Protein AF-A0A932JRC1-F1 (afdb_monomer_lite)

Secondary structure (DSSP, 8-state):
--HHHHHHHHHHHB-GGGTTTEEEEEPPPS--TT----EEEEEETTEEPPPTTSSS-EEHHHHHHHHHHHTTS-HHHHTT-S-HHHHHHHHHBTTS-HHHHHT--TTT---HHHHHHHHHHH--

Radius of gyration: 14.14 Å; chains: 1; bounding box: 37×31×40 Å

Sequence (124 aa):
MKWPGIQRKARSNLAPALRGRVDFVVGRYSETHDGAYGRAWITVDGEKAPSCGGGDGYPAAEFILDMLEYLDVAPSEALRSETALWRALAVMDRRMTAAALEVFDTGTEPDAAVREFYALRMAS

Structure (mmCIF, N/CA/C/O backbone):
data_AF-A0A932JRC1-F1
#
_entry.id   AF-A0A932JRC1-F1
#
loop_
_atom_site.group_PDB
_atom_site.id
_atom_site.type_symbol
_atom_site.label_atom_id
_atom_site.label_alt_id
_atom_site.label_comp_id
_atom_site.label_asym_id
_atom_site.label_entity_id
_atom_site.label_seq_id
_atom_site.pdbx_PDB_ins_code
_atom_site.Cartn_x
_atom_site.Cartn_y
_atom_site.Cartn_z
_atom_site.occupancy
_atom_site.B_iso_or_equiv
_atom_site.auth_seq_id
_atom_site.auth_comp_id
_atom_site.auth_asym_id
_atom_site.auth_atom_id
_atom_site.pdbx_PDB_model_num
ATOM 1 N N . MET A 1 1 ? 11.942 -14.913 -3.359 1.00 83.12 1 MET A N 1
ATOM 2 C CA . MET A 1 1 ? 10.741 -15.437 -4.066 1.00 83.12 1 MET A CA 1
ATOM 3 C C . MET A 1 1 ? 10.682 -14.811 -5.465 1.00 83.12 1 MET A C 1
ATOM 5 O O . MET A 1 1 ? 11.105 -13.675 -5.583 1.00 83.12 1 MET A O 1
ATOM 9 N N . LYS A 1 2 ? 10.219 -15.497 -6.529 1.00 90.25 2 LYS A N 1
ATOM 10 C CA . LYS A 1 2 ? 10.025 -14.856 -7.859 1.00 90.25 2 LYS A CA 1
ATOM 11 C C . LYS A 1 2 ? 8.721 -14.038 -7.897 1.00 90.25 2 LYS A C 1
ATOM 13 O O . LYS A 1 2 ? 7.799 -14.363 -7.148 1.00 90.25 2 LYS A O 1
ATOM 18 N N . TRP A 1 3 ? 8.612 -13.064 -8.811 1.00 93.12 3 TRP A N 1
ATOM 19 C CA . TRP A 1 3 ? 7.463 -12.143 -8.919 1.00 93.12 3 TRP A CA 1
ATOM 20 C C . TRP A 1 3 ? 6.072 -12.807 -8.829 1.00 93.12 3 TRP A C 1
ATOM 22 O O . TRP A 1 3 ? 5.302 -12.396 -7.966 1.00 93.12 3 TRP A O 1
ATOM 32 N N . PRO A 1 4 ? 5.736 -13.882 -9.575 1.00 93.81 4 PRO A N 1
ATOM 33 C CA . PRO A 1 4 ? 4.408 -14.503 -9.462 1.00 93.81 4 PRO A CA 1
ATOM 34 C C . PRO A 1 4 ? 4.080 -15.034 -8.056 1.00 93.81 4 PRO A C 1
ATOM 36 O O . PRO A 1 4 ? 2.917 -15.148 -7.674 1.00 93.81 4 PRO A O 1
ATOM 39 N N . GLY A 1 5 ? 5.103 -15.394 -7.274 1.00 96.81 5 GLY A N 1
ATOM 40 C CA . GLY A 1 5 ? 4.949 -15.757 -5.867 1.00 96.81 5 GLY A CA 1
ATOM 41 C C . GLY A 1 5 ? 4.643 -14.550 -4.988 1.00 96.81 5 GLY A C 1
ATOM 42 O O . GLY A 1 5 ? 3.695 -14.605 -4.205 1.00 96.81 5 GLY A O 1
ATOM 43 N N . ILE A 1 6 ? 5.415 -13.474 -5.161 1.00 97.31 6 ILE A N 1
ATOM 44 C CA . ILE A 1 6 ? 5.271 -12.215 -4.416 1.00 97.31 6 ILE A CA 1
ATOM 45 C C . ILE A 1 6 ? 3.880 -11.636 -4.670 1.00 97.31 6 ILE A C 1
ATOM 47 O O . ILE A 1 6 ? 3.117 -11.419 -3.734 1.00 97.31 6 ILE A O 1
ATOM 51 N N . GLN A 1 7 ? 3.506 -11.508 -5.944 1.00 96.69 7 GLN A N 1
ATOM 52 C CA . GLN A 1 7 ? 2.209 -11.001 -6.378 1.00 96.69 7 GLN A CA 1
ATOM 53 C C . GLN A 1 7 ? 1.054 -11.807 -5.772 1.00 96.69 7 GLN A C 1
ATOM 55 O O . GLN A 1 7 ? 0.124 -11.239 -5.204 1.00 96.69 7 GLN A O 1
ATOM 60 N N . ARG A 1 8 ? 1.122 -13.145 -5.824 1.00 97.69 8 ARG A N 1
ATOM 61 C CA . ARG A 1 8 ? 0.097 -14.013 -5.224 1.00 97.69 8 ARG A CA 1
ATOM 62 C C . ARG A 1 8 ? -0.019 -13.798 -3.715 1.00 97.69 8 ARG A C 1
ATOM 64 O O . ARG A 1 8 ? -1.134 -13.746 -3.196 1.00 97.69 8 ARG A O 1
ATOM 71 N N . LYS A 1 9 ? 1.109 -13.685 -3.007 1.00 97.75 9 LYS A N 1
ATOM 72 C CA . LYS A 1 9 ? 1.110 -13.454 -1.558 1.00 97.75 9 LYS A CA 1
ATOM 73 C C . LYS A 1 9 ? 0.538 -12.075 -1.221 1.00 97.75 9 LYS A C 1
ATOM 75 O O . LYS A 1 9 ? -0.346 -12.002 -0.369 1.00 97.75 9 LYS A O 1
ATOM 80 N N . ALA A 1 10 ? 0.949 -11.028 -1.931 1.00 97.38 10 ALA A N 1
ATOM 81 C CA . ALA A 1 10 ? 0.417 -9.681 -1.751 1.00 97.38 10 ALA A CA 1
ATOM 82 C C . ALA A 1 10 ? -1.101 -9.627 -1.996 1.00 97.38 10 ALA A C 1
ATOM 84 O O . ALA A 1 10 ? -1.841 -9.140 -1.145 1.00 97.38 10 ALA A O 1
ATOM 85 N N . ARG A 1 11 ? -1.602 -10.253 -3.072 1.00 98.00 11 ARG A N 1
ATOM 86 C CA . ARG A 1 11 ? -3.052 -10.385 -3.319 1.00 98.00 11 ARG A CA 1
ATOM 87 C C . ARG A 1 11 ? -3.783 -11.101 -2.181 1.00 98.00 11 ARG A C 1
ATOM 89 O O . ARG A 1 11 ? -4.887 -10.711 -1.816 1.00 98.00 11 ARG A O 1
ATOM 96 N N . SER A 1 12 ? -3.183 -12.143 -1.599 1.00 97.44 12 SER A N 1
ATOM 97 C CA . SER A 1 12 ? -3.792 -12.876 -0.475 1.00 97.44 12 SER A CA 1
ATOM 98 C C . SER A 1 12 ? -3.907 -12.040 0.806 1.00 97.44 12 SER A C 1
ATOM 100 O O . SER A 1 12 ? -4.787 -12.307 1.632 1.00 97.44 12 SER A O 1
ATOM 102 N N . ASN A 1 13 ? -3.051 -11.022 0.943 1.00 97.06 13 ASN A N 1
ATOM 103 C CA . ASN A 1 13 ? -3.075 -10.065 2.040 1.00 97.06 13 ASN A CA 1
ATOM 104 C C . ASN A 1 13 ? -4.080 -8.933 1.814 1.00 97.06 13 ASN A C 1
ATOM 106 O O . ASN A 1 13 ? -4.394 -8.254 2.778 1.00 97.06 13 ASN A O 1
ATOM 110 N N . LEU A 1 14 ? -4.653 -8.753 0.620 1.00 97.62 14 LEU A N 1
ATOM 111 C CA . LEU A 1 14 ? -5.674 -7.726 0.408 1.00 97.62 14 LEU A CA 1
ATOM 112 C C . LEU A 1 14 ? -6.903 -7.964 1.297 1.00 97.62 14 LEU A C 1
ATOM 114 O O . LEU A 1 14 ? -7.400 -9.100 1.447 1.00 97.62 14 LEU A O 1
ATOM 118 N N . ALA A 1 15 ? -7.399 -6.867 1.872 1.00 96.69 15 ALA A N 1
ATOM 119 C CA . ALA A 1 15 ? -8.665 -6.815 2.585 1.00 96.69 15 ALA A CA 1
ATOM 120 C C . ALA A 1 15 ? -9.795 -7.402 1.724 1.00 96.69 15 ALA A C 1
ATOM 122 O O . ALA A 1 15 ? -9.778 -7.211 0.508 1.00 96.69 15 ALA A O 1
ATOM 123 N N . PRO A 1 16 ? -10.780 -8.113 2.313 1.00 95.31 16 PRO A N 1
ATOM 124 C CA . PRO A 1 16 ? -11.851 -8.755 1.546 1.00 95.31 16 PRO A CA 1
ATOM 125 C C . PRO A 1 16 ? -12.531 -7.824 0.535 1.00 95.31 16 PRO A C 1
ATOM 127 O O . PRO A 1 16 ? -12.708 -8.216 -0.611 1.00 95.31 16 PRO A O 1
ATOM 130 N N . ALA A 1 17 ? -12.795 -6.584 0.945 1.00 93.94 17 ALA A N 1
ATOM 131 C CA . ALA A 1 17 ? -13.390 -5.510 0.152 1.00 93.94 17 ALA A CA 1
ATOM 132 C C . ALA A 1 17 ? -12.608 -5.132 -1.127 1.00 93.94 17 ALA A C 1
ATOM 134 O O . ALA A 1 17 ? -13.180 -4.619 -2.083 1.00 93.94 17 ALA A O 1
ATOM 135 N N . LEU A 1 18 ? -11.298 -5.390 -1.152 1.00 96.50 18 LEU A N 1
ATOM 136 C CA . LEU A 1 18 ? -10.404 -5.024 -2.254 1.00 96.50 18 LEU A CA 1
ATOM 137 C C . LEU A 1 18 ? -10.058 -6.210 -3.160 1.00 96.50 18 LEU A C 1
ATOM 139 O O . LEU A 1 18 ? -9.444 -6.035 -4.214 1.00 96.50 18 LEU A O 1
ATOM 143 N N . ARG A 1 19 ? -10.425 -7.437 -2.770 1.00 95.25 19 ARG A N 1
ATOM 144 C CA . ARG A 1 19 ? -10.106 -8.637 -3.553 1.00 95.25 19 ARG A CA 1
ATOM 145 C C . ARG A 1 19 ? -10.863 -8.624 -4.872 1.00 95.25 19 ARG A C 1
ATOM 147 O O . ARG A 1 19 ? -12.074 -8.456 -4.896 1.00 95.25 19 ARG A O 1
ATOM 154 N N . GLY A 1 20 ? -10.136 -8.838 -5.965 1.00 94.75 20 GLY A N 1
ATOM 155 C CA . GLY A 1 20 ? -10.692 -8.787 -7.319 1.00 94.75 20 GLY A CA 1
ATOM 156 C C . GLY A 1 20 ? -10.827 -7.371 -7.884 1.00 94.75 20 GLY A C 1
ATOM 157 O O . GLY A 1 20 ? -10.997 -7.243 -9.089 1.00 94.75 20 GLY A O 1
ATOM 158 N N . ARG A 1 21 ? -10.684 -6.336 -7.045 1.00 96.62 21 ARG A N 1
ATOM 159 C CA . ARG A 1 21 ? -10.644 -4.930 -7.461 1.00 96.62 21 ARG A CA 1
ATOM 160 C C . ARG A 1 21 ? -9.213 -4.435 -7.600 1.00 96.62 21 ARG A C 1
ATOM 162 O O . ARG A 1 21 ? -8.874 -3.824 -8.601 1.00 96.62 21 ARG A O 1
ATOM 169 N N . VAL A 1 22 ? -8.371 -4.725 -6.607 1.00 97.94 22 VAL A N 1
ATOM 170 C CA . VAL A 1 22 ? -6.970 -4.296 -6.586 1.00 97.94 22 VAL A CA 1
ATOM 171 C C . VAL A 1 22 ? -6.054 -5.388 -7.127 1.00 97.94 22 VAL A C 1
ATOM 173 O O . VAL A 1 22 ? -6.139 -6.551 -6.717 1.00 97.94 22 VAL A O 1
ATOM 176 N N . ASP A 1 23 ? -5.129 -4.998 -8.002 1.00 97.88 23 ASP A N 1
ATOM 177 C CA . ASP A 1 23 ? -4.056 -5.865 -8.489 1.00 97.88 23 ASP A CA 1
ATOM 178 C C . ASP A 1 23 ? -2.736 -5.102 -8.680 1.00 97.88 23 ASP A C 1
ATOM 180 O O . ASP A 1 23 ? -2.716 -3.882 -8.818 1.00 97.88 23 ASP A O 1
ATOM 184 N N . PHE A 1 24 ? -1.629 -5.838 -8.708 1.00 96.88 24 PHE A N 1
ATOM 185 C CA . PHE A 1 24 ? -0.272 -5.340 -8.895 1.00 96.88 24 PHE A CA 1
ATOM 186 C C . PHE A 1 24 ? 0.255 -5.823 -10.240 1.00 96.88 24 PHE A C 1
ATOM 188 O O . PHE A 1 24 ? 0.277 -7.028 -10.492 1.00 96.88 24 PHE A O 1
ATOM 195 N N . VAL A 1 25 ? 0.717 -4.926 -11.099 1.00 94.94 25 VAL A N 1
ATOM 196 C CA . VAL A 1 25 ? 1.156 -5.258 -12.456 1.00 94.94 25 VAL A CA 1
ATOM 197 C C . VAL A 1 25 ? 2.633 -4.935 -12.605 1.00 94.94 25 VAL A C 1
ATOM 199 O O . VAL A 1 25 ? 3.074 -3.863 -12.214 1.00 94.94 25 VAL A O 1
ATOM 202 N N . VAL A 1 26 ? 3.392 -5.859 -13.196 1.00 92.19 26 VAL A N 1
ATOM 203 C CA . VAL A 1 26 ? 4.751 -5.612 -13.691 1.00 92.19 26 VAL A CA 1
ATOM 204 C C . VAL A 1 26 ? 4.702 -5.748 -15.207 1.00 92.19 26 VAL A C 1
ATOM 206 O O . VAL A 1 26 ? 4.588 -6.855 -15.740 1.00 92.19 26 VAL A O 1
ATOM 209 N N . GLY A 1 27 ? 4.746 -4.613 -15.895 1.00 86.19 27 GLY A N 1
ATOM 210 C CA . GLY A 1 27 ? 4.854 -4.539 -17.341 1.00 86.19 27 GLY A CA 1
ATOM 211 C C . GLY A 1 27 ? 6.239 -4.982 -17.801 1.00 86.19 27 GLY A C 1
ATOM 212 O O . GLY A 1 27 ? 7.265 -4.599 -17.235 1.00 86.19 27 GLY A O 1
ATOM 213 N N . ARG A 1 28 ? 6.278 -5.791 -18.858 1.00 68.19 28 ARG A N 1
ATOM 214 C CA . ARG A 1 28 ? 7.520 -6.066 -19.583 1.00 68.19 28 ARG A CA 1
ATOM 215 C C . ARG A 1 28 ? 7.689 -4.977 -20.636 1.00 68.19 28 ARG A C 1
ATOM 217 O O . ARG A 1 28 ? 6.786 -4.800 -21.446 1.00 68.19 28 ARG A O 1
ATOM 224 N N . TYR A 1 29 ? 8.823 -4.285 -20.649 1.00 53.88 29 TYR A N 1
ATOM 225 C CA . TYR A 1 29 ? 9.243 -3.612 -21.875 1.00 53.88 29 TYR A CA 1
ATOM 226 C C . TYR A 1 29 ? 9.769 -4.693 -22.819 1.00 53.88 29 TYR A C 1
ATOM 228 O O . TYR A 1 29 ? 10.667 -5.457 -22.463 1.00 53.88 29 TYR A O 1
ATOM 236 N N . SER A 1 30 ? 9.166 -4.807 -23.999 1.00 46.41 30 SER A N 1
ATOM 237 C CA . SER A 1 30 ? 9.836 -5.423 -25.136 1.00 46.41 30 SER A CA 1
ATOM 238 C C . SER A 1 30 ? 10.930 -4.452 -25.587 1.00 46.41 30 SER A C 1
ATOM 240 O O . SER A 1 30 ? 10.619 -3.314 -25.916 1.00 46.41 30 SER A O 1
ATOM 242 N N . GLU A 1 31 ? 12.180 -4.916 -25.594 1.00 44.75 31 GLU A N 1
ATOM 243 C CA . GLU A 1 31 ? 13.318 -4.300 -26.295 1.00 44.75 31 GLU A CA 1
ATOM 244 C C . GLU A 1 31 ? 13.949 -3.037 -25.676 1.00 44.75 31 GLU A C 1
ATOM 246 O O . GLU A 1 31 ? 13.843 -1.933 -26.196 1.00 44.75 31 GLU A O 1
ATOM 251 N N . THR A 1 32 ? 14.777 -3.225 -24.649 1.00 42.75 32 THR A N 1
ATOM 252 C CA . THR A 1 32 ? 16.053 -2.494 -24.555 1.00 42.75 32 THR A CA 1
ATOM 253 C C . THR A 1 32 ? 17.161 -3.502 -24.264 1.00 42.75 32 THR A C 1
ATOM 255 O O . THR A 1 32 ? 16.968 -4.453 -23.505 1.00 42.75 32 THR A O 1
ATOM 258 N N . HIS A 1 33 ? 18.313 -3.336 -24.917 1.00 48.97 33 HIS A N 1
ATOM 259 C CA . HIS A 1 33 ? 19.435 -4.287 -24.901 1.00 48.97 33 HIS A CA 1
ATOM 260 C C . HIS A 1 33 ? 20.133 -4.393 -23.525 1.00 48.97 33 HIS A C 1
ATOM 262 O O . HIS A 1 33 ? 21.053 -5.190 -23.356 1.00 48.97 33 HIS A O 1
ATOM 268 N N . ASP A 1 34 ? 19.635 -3.657 -22.526 1.00 52.56 34 ASP A N 1
ATOM 269 C CA . ASP A 1 34 ? 20.333 -3.378 -21.271 1.00 52.56 34 ASP A CA 1
ATOM 270 C C . ASP A 1 34 ? 19.652 -4.049 -20.060 1.00 52.56 34 ASP A C 1
ATOM 272 O O . ASP A 1 34 ? 20.047 -3.843 -18.915 1.00 52.56 34 ASP A O 1
ATOM 276 N N . GLY A 1 35 ? 18.614 -4.864 -20.286 1.00 48.41 35 GLY A N 1
ATOM 277 C CA . GLY A 1 35 ? 18.006 -5.687 -19.233 1.00 48.41 35 GLY A CA 1
ATOM 278 C C . GLY A 1 35 ? 17.236 -4.912 -18.156 1.00 48.41 35 GLY A C 1
ATOM 279 O O . GLY A 1 35 ? 16.970 -5.463 -17.086 1.00 48.41 35 GLY A O 1
ATOM 280 N N . ALA A 1 36 ? 16.852 -3.659 -18.415 1.00 52.12 36 ALA A N 1
ATOM 281 C CA . ALA A 1 36 ? 16.044 -2.882 -17.485 1.00 52.12 36 ALA A CA 1
ATOM 282 C C . ALA A 1 36 ? 14.654 -3.521 -17.322 1.00 52.12 36 ALA A C 1
ATOM 284 O O . ALA A 1 36 ? 13.887 -3.666 -18.278 1.00 52.12 36 ALA A O 1
ATOM 285 N N . TYR A 1 37 ? 14.319 -3.910 -16.090 1.00 58.78 37 TYR A N 1
ATOM 286 C CA . TYR A 1 37 ? 12.944 -4.224 -15.715 1.00 58.78 37 TYR A CA 1
ATOM 287 C C . TYR A 1 37 ? 12.054 -3.035 -16.107 1.00 58.78 37 TYR A C 1
ATOM 289 O O . TYR A 1 37 ? 12.446 -1.891 -15.907 1.00 58.78 37 TYR A O 1
ATOM 297 N N . GLY A 1 38 ? 10.883 -3.308 -16.689 1.00 81.69 38 GLY A N 1
ATOM 298 C CA . GLY A 1 38 ? 9.977 -2.281 -17.199 1.00 81.69 38 GLY A CA 1
ATOM 299 C C . GLY A 1 38 ? 9.344 -1.401 -16.115 1.00 81.69 38 GLY A C 1
ATOM 300 O O . GLY A 1 38 ? 9.969 -1.012 -15.131 1.00 81.69 38 GLY A O 1
ATOM 301 N N . ARG A 1 39 ? 8.056 -1.095 -16.265 1.00 88.44 39 ARG A N 1
ATOM 302 C CA . ARG A 1 39 ? 7.296 -0.360 -15.243 1.00 88.44 39 ARG A CA 1
ATOM 303 C C . ARG A 1 39 ? 6.370 -1.284 -14.479 1.00 88.44 39 ARG A C 1
ATOM 305 O O . ARG A 1 39 ? 5.872 -2.262 -15.030 1.00 88.44 39 ARG A O 1
ATOM 312 N N . ALA A 1 40 ? 6.125 -0.954 -13.223 1.00 93.94 40 ALA A N 1
ATOM 313 C CA . ALA A 1 40 ? 5.108 -1.578 -12.399 1.00 93.94 40 ALA A CA 1
ATOM 314 C C . ALA A 1 40 ? 4.069 -0.547 -11.956 1.00 93.94 40 ALA A C 1
ATOM 316 O O . ALA A 1 40 ? 4.346 0.651 -11.934 1.00 93.94 40 ALA A O 1
ATOM 317 N N . TRP A 1 41 ? 2.862 -0.995 -11.639 1.00 95.75 41 TRP A N 1
ATOM 318 C CA . TRP A 1 41 ? 1.790 -0.134 -11.142 1.00 95.75 41 TRP A CA 1
ATOM 319 C C . TRP A 1 41 ? 0.741 -0.943 -10.383 1.00 95.75 41 TRP A C 1
ATOM 321 O O . TRP A 1 41 ? 0.690 -2.172 -10.469 1.00 95.75 41 TRP A O 1
ATOM 331 N N . ILE A 1 42 ? -0.107 -0.234 -9.645 1.00 97.12 42 ILE A N 1
ATOM 332 C CA . ILE A 1 42 ? -1.301 -0.787 -9.006 1.00 97.12 42 ILE A CA 1
ATOM 333 C C . ILE A 1 42 ? -2.489 -0.515 -9.933 1.00 97.12 42 ILE A C 1
ATOM 335 O O . ILE A 1 42 ? -2.539 0.512 -10.612 1.00 97.12 42 ILE A O 1
ATOM 339 N N . THR A 1 43 ? -3.432 -1.446 -9.989 1.00 97.12 43 THR A N 1
ATOM 340 C CA . THR A 1 43 ? -4.711 -1.267 -10.684 1.00 97.12 43 THR A CA 1
ATOM 341 C C . THR A 1 43 ? -5.869 -1.344 -9.704 1.00 97.12 43 THR A C 1
ATOM 343 O O . THR A 1 43 ? -5.778 -2.081 -8.721 1.00 97.12 43 THR A O 1
ATOM 346 N N . VAL A 1 44 ? -6.936 -0.603 -9.989 1.00 97.19 44 VAL A N 1
ATOM 347 C CA . VAL A 1 44 ? -8.236 -0.660 -9.314 1.00 97.19 44 VAL A CA 1
ATOM 348 C C . VAL A 1 44 ? -9.291 -0.885 -10.392 1.00 97.19 44 VAL A C 1
ATOM 350 O O . VAL A 1 44 ? -9.338 -0.151 -11.372 1.00 97.19 44 VAL A O 1
ATOM 353 N N . ASP A 1 45 ? -10.093 -1.936 -10.242 1.00 96.75 45 ASP A N 1
ATOM 354 C CA . ASP A 1 45 ? -11.146 -2.337 -11.183 1.00 96.75 45 ASP A CA 1
ATOM 355 C C . ASP A 1 45 ? -10.637 -2.500 -12.634 1.00 96.75 45 ASP A C 1
ATOM 357 O O . ASP A 1 45 ? -11.347 -2.268 -13.608 1.00 96.75 45 ASP A O 1
ATOM 361 N N . GLY A 1 46 ? -9.378 -2.935 -12.777 1.00 95.94 46 GLY A N 1
ATOM 362 C CA . GLY A 1 46 ? -8.706 -3.144 -14.064 1.00 95.94 46 GLY A CA 1
ATOM 363 C C . GLY A 1 46 ? -8.043 -1.897 -14.658 1.00 95.94 46 GLY A C 1
ATOM 364 O O . GLY A 1 46 ? -7.273 -2.024 -15.612 1.00 95.94 46 GLY A O 1
ATOM 365 N N . GLU A 1 47 ? -8.261 -0.718 -14.078 1.00 95.12 47 GLU A N 1
ATOM 366 C CA . GLU A 1 47 ? -7.650 0.538 -14.516 1.00 95.12 47 GLU A CA 1
ATOM 367 C C . GLU A 1 47 ? -6.429 0.893 -13.670 1.00 95.12 47 GLU A C 1
ATOM 369 O O . GLU A 1 47 ? -6.333 0.543 -12.496 1.00 95.12 47 GLU A O 1
ATOM 374 N N . LYS A 1 48 ? -5.451 1.580 -14.264 1.00 94.00 48 LYS A N 1
ATOM 375 C CA . LYS A 1 48 ? -4.234 1.992 -13.558 1.00 94.00 48 LYS A CA 1
ATOM 376 C C . LYS A 1 48 ? -4.563 3.066 -12.521 1.00 94.00 48 LYS A C 1
ATOM 378 O O . LYS A 1 48 ? -5.038 4.139 -12.879 1.00 94.00 48 LYS A O 1
ATOM 383 N N . ALA A 1 49 ? -4.249 2.784 -11.261 1.00 93.88 49 ALA A N 1
ATOM 384 C CA . ALA A 1 49 ? -4.389 3.741 -10.175 1.00 93.88 49 ALA A CA 1
ATOM 385 C C . ALA A 1 49 ? -3.239 4.767 -10.182 1.00 93.88 49 ALA A C 1
ATOM 387 O O . ALA A 1 49 ? -2.167 4.492 -10.746 1.00 93.88 49 ALA A O 1
ATOM 388 N N . PRO A 1 50 ? -3.418 5.932 -9.535 1.00 90.12 50 PRO A N 1
ATOM 389 C CA . PRO A 1 50 ? -2.325 6.859 -9.290 1.00 90.12 50 PRO A CA 1
ATOM 390 C C . PRO A 1 50 ? -1.160 6.170 -8.578 1.00 90.12 50 PRO A C 1
ATOM 392 O O . PRO A 1 50 ? -1.338 5.295 -7.731 1.00 90.12 50 PRO A O 1
ATOM 395 N N . SER A 1 51 ? 0.059 6.550 -8.954 1.00 91.44 51 SER A N 1
ATOM 396 C CA . SER A 1 51 ? 1.266 6.010 -8.327 1.00 91.44 51 SER A CA 1
ATOM 397 C C . SER A 1 51 ? 1.611 6.820 -7.085 1.00 91.44 51 SER A C 1
ATOM 399 O O . SER A 1 51 ? 1.642 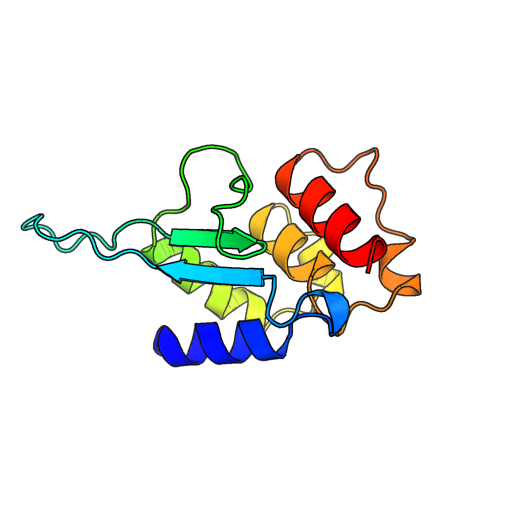8.049 -7.132 1.00 91.44 51 SER A O 1
ATOM 401 N N . CYS A 1 52 ? 1.892 6.132 -5.981 1.00 89.88 52 CYS A N 1
ATOM 402 C CA . CYS A 1 52 ? 2.465 6.750 -4.787 1.00 89.88 52 CYS A CA 1
ATOM 403 C C . CYS A 1 52 ? 3.814 7.400 -5.136 1.00 89.88 52 CYS A C 1
ATOM 405 O O . CYS A 1 52 ? 4.633 6.780 -5.813 1.00 89.88 52 CYS A O 1
ATOM 407 N N . GLY A 1 53 ? 4.047 8.627 -4.676 1.00 81.81 53 GLY A N 1
ATOM 408 C CA . GLY A 1 53 ? 5.183 9.468 -5.067 1.00 81.81 53 GLY A CA 1
ATOM 409 C C . GLY A 1 53 ? 4.986 10.214 -6.395 1.00 81.81 53 GLY A C 1
ATOM 410 O O . GLY A 1 53 ? 5.846 11.005 -6.778 1.00 81.81 53 GLY A O 1
ATOM 411 N N . GLY A 1 54 ? 3.853 10.013 -7.079 1.00 77.88 54 GLY A N 1
ATOM 412 C CA . GLY A 1 54 ? 3.556 10.589 -8.391 1.00 77.88 54 GLY A CA 1
ATOM 413 C C . GLY A 1 54 ? 4.111 9.775 -9.568 1.00 77.88 54 GLY A C 1
ATOM 414 O O . GLY A 1 54 ? 4.667 8.691 -9.408 1.00 77.88 54 GLY A O 1
ATOM 415 N N . GLY A 1 55 ? 3.935 10.301 -10.784 1.00 82.12 55 GLY A N 1
ATOM 416 C CA . GLY A 1 55 ? 4.451 9.698 -12.019 1.00 82.12 55 GLY A CA 1
ATOM 417 C C . GLY A 1 55 ? 3.573 8.597 -12.630 1.00 82.12 55 GLY A C 1
ATOM 418 O O . GLY A 1 55 ? 2.440 8.349 -12.222 1.00 82.12 55 GLY A O 1
ATOM 419 N N . ASP A 1 56 ? 4.101 7.943 -13.664 1.00 81.75 56 ASP A N 1
ATOM 420 C CA . ASP A 1 56 ? 3.429 6.920 -14.472 1.00 81.75 56 ASP A CA 1
ATOM 421 C C . ASP A 1 56 ? 3.768 5.481 -14.028 1.00 81.75 56 ASP A C 1
ATOM 423 O O . ASP A 1 56 ? 3.833 4.569 -14.853 1.00 81.75 56 ASP A O 1
ATOM 427 N N . GLY A 1 57 ? 3.953 5.239 -12.731 1.00 88.38 57 GLY A N 1
ATOM 428 C CA . GLY A 1 57 ? 4.285 3.925 -12.167 1.00 88.38 57 GLY A CA 1
ATOM 429 C C . GLY A 1 57 ? 5.653 3.888 -11.496 1.00 88.38 57 GLY A C 1
ATOM 430 O O . GLY A 1 57 ? 6.351 4.891 -11.393 1.00 88.38 57 GLY A O 1
ATOM 431 N N . TYR A 1 58 ? 6.079 2.694 -11.119 1.00 91.81 58 TYR A N 1
ATOM 432 C CA . TYR A 1 58 ? 7.338 2.436 -10.425 1.00 91.81 58 TYR A CA 1
ATOM 433 C C . TYR A 1 58 ? 8.339 1.764 -11.367 1.00 91.81 58 TYR A C 1
ATOM 435 O O . TYR A 1 58 ? 7.914 1.038 -12.277 1.00 91.81 58 TYR A O 1
ATOM 443 N N . PRO A 1 59 ? 9.654 1.942 -11.177 1.00 91.06 59 PRO A N 1
ATOM 444 C CA . PRO A 1 59 ? 10.636 1.027 -11.743 1.00 91.06 59 PRO A CA 1
ATOM 445 C C . PRO A 1 59 ? 10.320 -0.396 -11.271 1.00 91.06 59 PRO A C 1
ATOM 447 O O . PRO A 1 59 ? 10.177 -0.650 -10.075 1.00 91.06 59 PRO A O 1
ATOM 450 N N . ALA A 1 60 ? 10.162 -1.342 -12.198 1.00 90.75 60 ALA A N 1
ATOM 451 C CA . ALA A 1 60 ? 9.676 -2.671 -11.834 1.00 90.75 60 ALA A CA 1
ATOM 452 C C . ALA A 1 60 ? 10.629 -3.430 -10.895 1.00 90.75 60 ALA A C 1
ATOM 454 O O . ALA A 1 60 ? 10.162 -4.220 -10.079 1.00 90.75 60 ALA A O 1
ATOM 455 N N . ALA A 1 61 ? 11.940 -3.188 -10.984 1.00 90.06 61 ALA A N 1
ATOM 456 C CA . ALA A 1 61 ? 12.915 -3.786 -10.073 1.00 90.06 61 ALA A CA 1
ATOM 457 C C . ALA A 1 61 ? 12.679 -3.341 -8.622 1.00 90.06 61 ALA A C 1
ATOM 459 O O . ALA A 1 61 ? 12.531 -4.188 -7.744 1.00 90.06 61 ALA A O 1
ATOM 460 N N . GLU A 1 62 ? 12.583 -2.029 -8.401 1.00 91.56 62 GLU A N 1
ATOM 461 C CA . GLU A 1 62 ? 12.334 -1.423 -7.088 1.00 91.56 62 GLU A CA 1
ATOM 462 C C . GLU A 1 62 ? 10.982 -1.868 -6.538 1.00 91.56 62 GLU A C 1
ATOM 464 O O . GLU A 1 62 ? 10.910 -2.374 -5.428 1.00 91.56 62 GLU A O 1
ATOM 469 N N . PHE A 1 63 ? 9.937 -1.843 -7.367 1.00 94.56 63 PHE A N 1
ATOM 470 C CA . PHE A 1 63 ? 8.609 -2.295 -6.960 1.00 94.56 63 PHE A CA 1
ATOM 471 C C .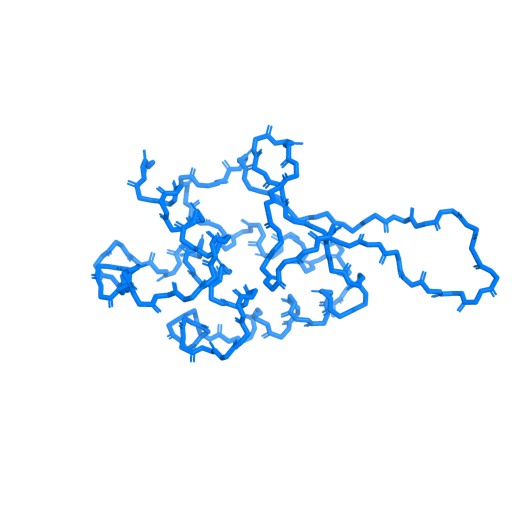 PHE A 1 63 ? 8.583 -3.758 -6.503 1.00 94.56 63 PHE A C 1
ATOM 473 O O . PHE A 1 63 ? 7.903 -4.108 -5.542 1.00 94.56 63 PHE A O 1
ATOM 480 N N . ILE A 1 64 ? 9.305 -4.645 -7.197 1.00 94.31 64 ILE A N 1
ATOM 481 C CA . ILE A 1 64 ? 9.393 -6.058 -6.809 1.00 94.31 64 ILE A CA 1
ATOM 482 C C . ILE A 1 64 ? 10.129 -6.209 -5.474 1.00 94.31 64 ILE A C 1
ATOM 484 O O . ILE A 1 64 ? 9.722 -7.054 -4.672 1.00 94.31 64 ILE A O 1
ATOM 488 N N . LEU A 1 65 ? 11.193 -5.432 -5.255 1.00 94.69 65 LEU A N 1
ATOM 489 C CA . LEU A 1 65 ? 11.957 -5.439 -4.007 1.00 94.69 65 LEU A CA 1
ATOM 490 C C . LEU A 1 65 ? 11.117 -4.898 -2.849 1.00 94.69 65 LEU A C 1
ATOM 492 O O . LEU A 1 65 ? 10.923 -5.624 -1.880 1.00 94.69 65 LEU A O 1
ATOM 496 N N . ASP A 1 66 ? 10.495 -3.731 -3.009 1.00 96.38 66 ASP A N 1
ATOM 497 C CA . ASP A 1 66 ? 9.574 -3.141 -2.031 1.00 96.38 66 ASP A CA 1
ATOM 498 C C . ASP A 1 66 ? 8.445 -4.101 -1.652 1.00 96.38 66 ASP A C 1
ATOM 500 O O . ASP A 1 66 ? 8.134 -4.298 -0.480 1.00 96.38 66 ASP A O 1
ATOM 504 N N . MET A 1 67 ? 7.830 -4.744 -2.649 1.00 96.62 67 MET A N 1
ATOM 505 C CA . MET A 1 67 ? 6.764 -5.714 -2.411 1.00 96.62 67 MET A CA 1
ATOM 506 C C . MET A 1 67 ? 7.272 -6.945 -1.666 1.00 96.62 67 MET A C 1
ATOM 508 O O . MET A 1 67 ? 6.527 -7.512 -0.874 1.00 96.62 67 MET A O 1
ATOM 512 N N . LEU A 1 68 ? 8.499 -7.398 -1.934 1.00 96.44 68 LEU A N 1
ATOM 513 C CA . LEU A 1 68 ? 9.094 -8.513 -1.206 1.00 96.44 68 LEU A CA 1
ATOM 514 C C . LEU A 1 68 ? 9.379 -8.123 0.247 1.00 96.44 68 LEU A C 1
ATOM 516 O O . LEU A 1 68 ? 9.004 -8.878 1.137 1.00 96.44 68 LEU A O 1
ATOM 520 N N . GLU A 1 69 ? 9.9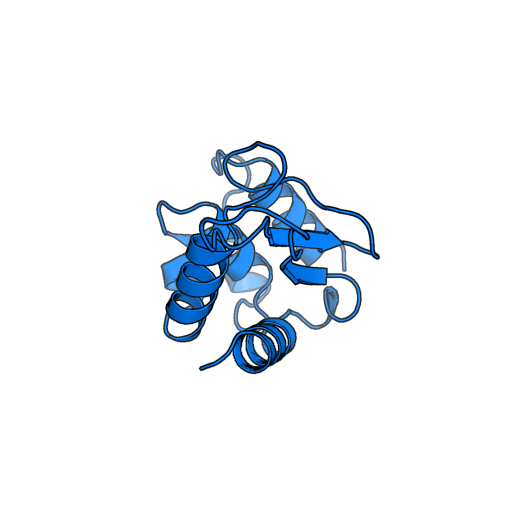78 -6.955 0.469 1.00 96.88 69 GLU A N 1
ATOM 521 C CA . GLU A 1 69 ? 10.299 -6.425 1.797 1.00 96.88 69 GLU A CA 1
ATOM 522 C C . GLU A 1 69 ? 9.036 -6.216 2.633 1.00 96.88 69 GLU A C 1
ATOM 524 O O . GLU A 1 69 ? 8.940 -6.706 3.758 1.00 96.88 69 GLU A O 1
ATOM 529 N N . TYR A 1 70 ? 8.005 -5.602 2.050 1.00 97.62 70 TYR A N 1
ATOM 530 C CA . TYR A 1 70 ? 6.722 -5.389 2.712 1.00 97.62 70 TYR A CA 1
ATOM 531 C C . TYR A 1 70 ? 6.087 -6.687 3.242 1.00 97.62 70 TYR A C 1
ATOM 533 O O . TYR A 1 70 ? 5.420 -6.676 4.279 1.00 97.62 70 TYR A O 1
ATOM 541 N N . LEU A 1 71 ? 6.270 -7.824 2.556 1.00 96.81 71 LEU A N 1
ATOM 542 C CA . LEU A 1 71 ? 5.679 -9.096 2.988 1.00 96.81 71 LEU A CA 1
ATOM 543 C C . LEU A 1 71 ? 6.213 -9.587 4.339 1.00 96.81 71 LEU A C 1
ATOM 545 O O . LEU A 1 71 ? 5.500 -10.347 5.007 1.00 96.81 71 LEU A O 1
ATOM 549 N N . ASP A 1 72 ? 7.401 -9.134 4.733 1.00 96.44 72 ASP A N 1
ATOM 550 C CA . ASP A 1 72 ? 8.050 -9.472 5.999 1.00 96.44 72 ASP A CA 1
ATOM 551 C C . ASP A 1 72 ? 7.826 -8.400 7.086 1.00 96.44 72 ASP A C 1
ATOM 553 O O . ASP A 1 72 ? 8.159 -8.621 8.251 1.00 96.44 72 ASP A O 1
ATOM 557 N N . VAL A 1 73 ? 7.190 -7.274 6.743 1.00 96.00 73 VAL A N 1
ATOM 558 C CA . VAL A 1 73 ? 6.896 -6.161 7.658 1.00 96.00 73 VAL A CA 1
ATOM 559 C C . VAL A 1 73 ? 5.459 -6.249 8.191 1.00 96.00 73 VAL A C 1
ATOM 561 O O . VAL A 1 73 ? 4.512 -6.675 7.513 1.00 96.00 73 VAL A O 1
ATOM 564 N N . ALA A 1 74 ? 5.263 -5.844 9.449 1.00 96.06 74 ALA A N 1
ATOM 565 C CA . ALA A 1 74 ? 3.928 -5.701 10.018 1.00 96.06 74 ALA A CA 1
ATOM 566 C C . ALA A 1 74 ? 3.203 -4.505 9.361 1.00 96.06 74 ALA A C 1
ATOM 568 O O . ALA A 1 74 ? 3.749 -3.404 9.350 1.00 96.06 74 ALA A O 1
ATOM 569 N N . PRO A 1 75 ? 1.954 -4.637 8.872 1.00 96.12 75 PRO A N 1
ATOM 570 C CA . PRO A 1 75 ? 1.264 -3.526 8.208 1.00 96.12 75 PRO A CA 1
ATOM 571 C C . PRO A 1 75 ? 1.123 -2.271 9.071 1.00 96.12 75 PRO A C 1
ATOM 573 O O . PRO A 1 75 ? 1.183 -1.164 8.554 1.00 96.12 75 PRO A O 1
ATOM 576 N N . SER A 1 76 ? 0.998 -2.427 10.389 1.00 93.94 76 SER A N 1
ATOM 577 C CA . SER A 1 76 ? 0.972 -1.302 11.325 1.00 93.94 76 SER A CA 1
ATOM 578 C C . SER A 1 76 ? 2.292 -0.523 11.357 1.00 93.94 76 SER A C 1
ATOM 580 O O . SER A 1 76 ? 2.278 0.688 11.557 1.00 93.94 76 SER A O 1
ATOM 582 N N . GLU A 1 77 ? 3.427 -1.191 11.164 1.00 94.75 77 GLU A N 1
ATOM 583 C CA . GLU A 1 77 ? 4.740 -0.557 11.030 1.00 94.75 77 GLU A CA 1
ATOM 584 C C . GLU A 1 77 ? 4.876 0.110 9.658 1.00 94.75 77 GLU A C 1
ATOM 586 O O . GLU A 1 77 ? 5.198 1.293 9.583 1.00 94.75 77 GLU A O 1
ATOM 591 N N . ALA A 1 78 ? 4.509 -0.599 8.586 1.00 95.75 78 ALA A N 1
ATOM 592 C CA . ALA A 1 78 ? 4.521 -0.062 7.226 1.00 95.75 78 ALA A CA 1
ATOM 593 C C . ALA A 1 78 ? 3.630 1.185 7.060 1.00 95.75 78 ALA A C 1
ATOM 595 O O . ALA A 1 78 ? 3.980 2.085 6.301 1.00 95.75 78 ALA A O 1
ATOM 596 N N . LEU A 1 79 ? 2.528 1.287 7.813 1.00 93.44 79 LEU A N 1
ATOM 597 C CA . LEU A 1 79 ? 1.663 2.472 7.840 1.00 93.44 79 LEU A CA 1
ATOM 598 C C . LEU A 1 79 ? 2.391 3.742 8.323 1.00 93.44 79 LEU A C 1
ATOM 600 O O . LEU A 1 79 ? 1.962 4.848 8.014 1.00 93.44 79 LEU A O 1
ATOM 604 N N . ARG A 1 80 ? 3.495 3.591 9.064 1.00 91.38 80 ARG A N 1
ATOM 605 C CA . ARG A 1 80 ? 4.342 4.688 9.561 1.00 91.38 80 ARG A CA 1
ATOM 606 C C . ARG A 1 80 ? 5.634 4.858 8.754 1.00 91.38 80 ARG A C 1
ATOM 608 O O . ARG A 1 80 ? 6.476 5.661 9.140 1.00 91.38 80 ARG A O 1
ATOM 615 N N . SER A 1 81 ? 5.804 4.099 7.671 1.00 94.00 81 SER A N 1
ATOM 616 C CA . SER A 1 81 ? 6.971 4.194 6.789 1.00 94.00 81 SER A CA 1
ATOM 617 C C . SER A 1 81 ? 7.015 5.546 6.083 1.00 94.00 81 SER A C 1
ATOM 619 O O . SER A 1 81 ? 5.969 6.120 5.785 1.00 94.00 81 SER A O 1
ATOM 621 N N . GLU A 1 82 ? 8.209 6.028 5.743 1.00 92.56 82 GLU A N 1
ATOM 622 C CA . GLU A 1 82 ? 8.394 7.188 4.861 1.00 92.56 82 GLU A CA 1
ATOM 623 C C . GLU A 1 82 ? 7.988 6.873 3.410 1.00 92.56 82 GLU A C 1
ATOM 625 O O . GLU A 1 82 ? 7.535 7.755 2.673 1.00 92.56 82 GLU A O 1
ATOM 630 N N . THR A 1 83 ? 8.031 5.597 3.018 1.00 94.00 83 THR A N 1
ATOM 631 C CA . THR A 1 83 ? 7.656 5.132 1.681 1.00 94.00 83 THR A CA 1
ATOM 632 C C . THR A 1 83 ? 6.139 5.124 1.503 1.00 94.00 83 THR A C 1
ATOM 634 O O . THR A 1 83 ? 5.422 4.318 2.100 1.00 94.00 83 THR A O 1
ATOM 637 N N . ALA A 1 84 ? 5.634 5.975 0.608 1.00 95.44 84 ALA A N 1
ATOM 638 C CA . ALA A 1 84 ? 4.201 6.067 0.321 1.00 95.44 84 ALA A CA 1
ATOM 639 C C . ALA A 1 84 ? 3.609 4.749 -0.220 1.00 95.44 84 ALA A C 1
ATOM 641 O O . ALA A 1 84 ? 2.494 4.384 0.145 1.00 95.44 84 ALA A O 1
ATOM 642 N N . LEU A 1 85 ? 4.374 3.977 -1.007 1.00 96.44 85 LEU A N 1
ATOM 643 C CA . LEU A 1 85 ? 3.957 2.641 -1.453 1.00 96.44 85 LEU A CA 1
ATOM 644 C C . LEU A 1 85 ? 3.691 1.701 -0.265 1.00 96.44 85 LEU A C 1
ATOM 646 O O . LEU A 1 85 ? 2.690 0.992 -0.259 1.00 96.44 85 LEU A O 1
ATOM 650 N N . TRP A 1 86 ? 4.534 1.718 0.768 1.00 97.06 86 TRP A N 1
ATOM 651 C CA . TRP A 1 86 ? 4.357 0.852 1.937 1.00 97.06 86 TRP A CA 1
ATOM 652 C C . TRP A 1 86 ? 3.128 1.249 2.757 1.00 97.06 86 TRP A C 1
ATOM 654 O O . TRP A 1 86 ? 2.388 0.373 3.210 1.00 97.06 86 TRP A O 1
ATOM 664 N N . ARG A 1 87 ? 2.853 2.555 2.881 1.00 96.75 87 ARG A N 1
ATOM 665 C CA . ARG A 1 87 ? 1.617 3.050 3.505 1.00 96.75 87 ARG A CA 1
ATOM 666 C C . ARG A 1 87 ? 0.380 2.649 2.701 1.00 96.75 87 ARG A C 1
ATOM 668 O O . ARG A 1 87 ? -0.580 2.154 3.287 1.00 96.75 87 ARG A O 1
ATOM 675 N N . ALA A 1 88 ? 0.423 2.757 1.370 1.00 97.12 88 ALA A N 1
ATOM 676 C CA . ALA A 1 88 ? -0.647 2.281 0.488 1.00 97.12 88 ALA A CA 1
ATOM 677 C C . ALA A 1 88 ? -0.903 0.770 0.649 1.00 97.12 88 ALA A C 1
ATOM 679 O O . ALA A 1 88 ? -2.046 0.337 0.794 1.00 97.12 88 ALA A O 1
ATOM 680 N N . LEU A 1 89 ? 0.153 -0.049 0.677 1.00 97.56 89 LEU A N 1
ATOM 681 C CA . LEU A 1 89 ? 0.026 -1.488 0.917 1.00 97.56 89 LEU A CA 1
ATOM 682 C C . LEU A 1 89 ? -0.574 -1.773 2.299 1.00 97.56 89 LEU A C 1
ATOM 684 O O . LEU A 1 89 ? -1.461 -2.617 2.412 1.00 97.56 89 LEU A O 1
ATOM 688 N N . ALA A 1 90 ? -0.147 -1.039 3.331 1.00 96.88 90 ALA A N 1
ATOM 689 C CA . ALA A 1 90 ? -0.680 -1.160 4.682 1.00 96.88 90 ALA A CA 1
ATOM 690 C C . ALA A 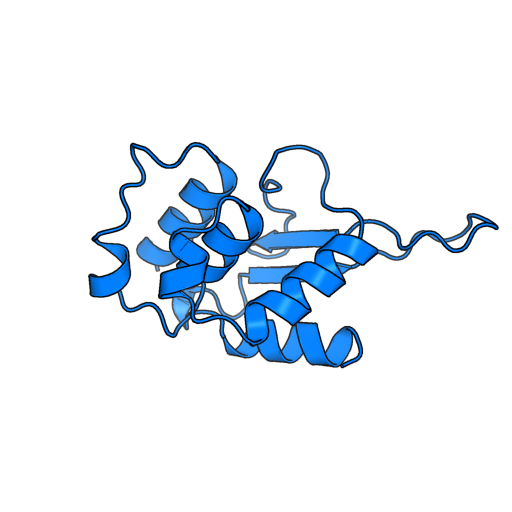1 90 ? -2.183 -0.862 4.757 1.00 96.88 90 ALA A C 1
ATOM 692 O O . ALA A 1 90 ? -2.918 -1.686 5.300 1.00 96.88 90 ALA A O 1
ATOM 693 N N . VAL A 1 91 ? -2.665 0.247 4.181 1.00 96.62 91 VAL A N 1
ATOM 694 C CA . VAL A 1 91 ? -4.105 0.579 4.223 1.00 96.62 91 VAL A CA 1
ATOM 695 C C . VAL A 1 91 ? -4.968 -0.458 3.497 1.00 96.62 91 VAL A C 1
ATOM 697 O O . VAL A 1 91 ? -6.114 -0.686 3.877 1.00 96.62 91 VAL A O 1
ATOM 700 N N . MET A 1 92 ? -4.417 -1.147 2.495 1.00 96.81 92 MET A N 1
ATOM 701 C CA . MET A 1 92 ? -5.116 -2.203 1.757 1.00 96.81 92 MET A CA 1
ATOM 702 C C . MET A 1 92 ? -5.023 -3.594 2.411 1.00 96.81 92 MET A C 1
ATOM 704 O O . MET A 1 92 ? -5.739 -4.515 1.999 1.00 96.81 92 MET A O 1
ATOM 708 N N . ASP A 1 93 ? -4.157 -3.780 3.410 1.00 97.44 93 ASP A N 1
ATOM 709 C CA . ASP A 1 93 ? -3.887 -5.087 4.011 1.00 97.44 93 ASP A CA 1
ATOM 710 C C . ASP A 1 93 ? -5.016 -5.521 4.955 1.00 97.44 93 ASP A C 1
ATOM 712 O O . ASP A 1 93 ? -5.457 -4.805 5.850 1.00 97.44 93 ASP A O 1
ATOM 716 N N . ARG A 1 94 ? -5.473 -6.761 4.795 1.00 95.94 94 ARG A N 1
ATOM 717 C CA . ARG A 1 94 ? -6.534 -7.389 5.589 1.00 95.94 94 ARG A CA 1
ATOM 718 C C . ARG A 1 94 ? -6.201 -7.523 7.072 1.00 95.94 94 ARG A C 1
ATOM 720 O O . ARG A 1 94 ? -7.112 -7.736 7.866 1.00 95.94 94 ARG A O 1
ATOM 727 N N . ARG A 1 95 ? -4.913 -7.514 7.430 1.00 95.31 95 ARG A N 1
ATOM 728 C CA . ARG A 1 95 ? -4.437 -7.550 8.820 1.00 95.31 95 ARG A CA 1
ATOM 729 C C . ARG A 1 95 ? -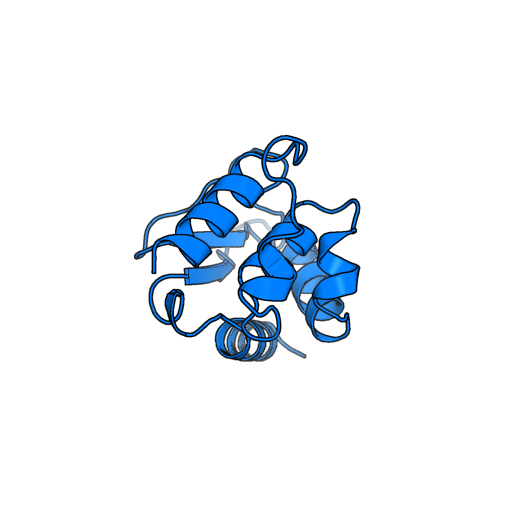4.691 -6.212 9.518 1.00 95.31 95 ARG A C 1
ATOM 731 O O . ARG A 1 95 ? -4.724 -6.185 10.744 1.00 95.31 95 ARG A O 1
ATOM 738 N N . MET A 1 96 ? -4.920 -5.139 8.756 1.00 95.12 96 MET A N 1
ATOM 739 C CA . MET A 1 96 ? -5.412 -3.868 9.270 1.00 95.12 96 MET A CA 1
ATOM 740 C C . MET A 1 96 ? -6.937 -3.927 9.407 1.00 95.12 96 MET A C 1
ATOM 742 O O . MET A 1 96 ? -7.691 -3.994 8.430 1.00 95.12 96 MET A O 1
ATOM 746 N N . THR A 1 97 ? -7.399 -3.949 10.656 1.00 88.62 97 THR A N 1
ATOM 747 C CA . THR A 1 97 ? -8.825 -3.860 10.988 1.00 88.62 97 THR A CA 1
ATOM 748 C C . THR A 1 97 ? -9.338 -2.440 10.750 1.00 88.62 97 THR A C 1
ATOM 750 O O . THR A 1 97 ? -8.550 -1.502 10.686 1.00 88.62 97 THR A O 1
ATOM 753 N N . ALA A 1 98 ? -10.661 -2.263 10.663 1.00 82.06 98 ALA A N 1
ATOM 754 C CA . ALA A 1 98 ? -11.255 -0.926 10.564 1.00 82.06 98 ALA A CA 1
ATOM 755 C C . ALA A 1 98 ? -10.802 -0.027 11.730 1.00 82.06 98 ALA A C 1
ATOM 757 O O . ALA A 1 98 ? -10.284 1.055 11.498 1.00 82.06 98 ALA A O 1
ATOM 758 N N . ALA A 1 99 ? -10.845 -0.539 12.965 1.00 83.38 99 ALA A N 1
ATOM 759 C CA . ALA A 1 99 ? -10.357 0.180 14.143 1.00 83.38 99 ALA A CA 1
ATOM 760 C C . ALA A 1 99 ? -8.858 0.544 14.065 1.00 83.38 99 ALA A C 1
ATOM 762 O O . ALA A 1 99 ? -8.452 1.601 14.535 1.00 83.38 99 ALA A O 1
ATOM 763 N N . ALA A 1 100 ? -8.018 -0.306 13.459 1.00 86.94 100 ALA A N 1
ATOM 764 C CA . ALA A 1 100 ? -6.598 -0.001 13.257 1.00 86.94 100 ALA A CA 1
ATOM 765 C C . ALA A 1 100 ? -6.357 1.062 12.171 1.00 86.94 100 ALA A C 1
ATOM 767 O O . ALA A 1 100 ? -5.276 1.644 12.123 1.00 86.94 100 ALA A O 1
ATOM 768 N N . LEU A 1 101 ? -7.340 1.291 11.299 1.00 89.88 101 LEU A N 1
ATOM 769 C CA . LEU A 1 101 ? -7.310 2.301 10.247 1.00 89.88 101 LEU A CA 1
ATOM 770 C C . LEU A 1 101 ? -7.983 3.610 10.671 1.00 89.88 101 LEU A C 1
ATOM 772 O O . LEU A 1 101 ? -7.592 4.650 10.172 1.00 89.88 101 LEU A O 1
ATOM 776 N N . GLU A 1 102 ? -8.905 3.605 11.634 1.00 83.38 102 GLU A N 1
ATOM 777 C CA . GLU A 1 102 ? -9.523 4.836 12.163 1.00 83.38 102 GLU A CA 1
ATOM 778 C C . GLU A 1 102 ? -8.509 5.811 12.778 1.00 83.38 102 GLU A C 1
ATOM 780 O O . GLU A 1 102 ? -8.743 7.015 12.813 1.00 83.38 102 GLU A O 1
ATOM 785 N N . VAL A 1 103 ? -7.364 5.303 13.242 1.00 79.94 103 VAL A N 1
ATOM 786 C CA . VAL A 1 103 ? -6.256 6.127 13.750 1.00 79.94 103 VAL A CA 1
ATOM 787 C C . VAL A 1 103 ? -5.366 6.694 12.639 1.00 79.94 103 VAL A C 1
ATOM 789 O O . VAL A 1 103 ? -4.458 7.473 12.925 1.00 79.94 103 VAL A O 1
ATOM 792 N N . PHE A 1 104 ? -5.579 6.282 11.388 1.00 86.06 104 PHE A N 1
ATOM 793 C CA . PHE A 1 104 ? -4.879 6.829 10.236 1.00 86.06 104 PHE A CA 1
ATOM 794 C C . PHE A 1 104 ? -5.513 8.163 9.846 1.00 86.06 104 PHE A C 1
ATOM 796 O O . PHE A 1 104 ? -6.625 8.222 9.323 1.00 86.06 104 PHE A O 1
ATOM 803 N N . ASP A 1 105 ? -4.787 9.246 10.100 1.00 83.31 105 ASP A N 1
ATOM 804 C CA . ASP A 1 105 ? -5.238 10.587 9.760 1.00 83.31 105 ASP A CA 1
ATOM 805 C C . ASP A 1 105 ? -4.989 10.890 8.276 1.00 83.31 105 ASP A C 1
ATOM 807 O O . ASP A 1 105 ? -3.921 11.339 7.856 1.00 83.31 105 ASP A O 1
ATOM 811 N N . THR A 1 106 ? -6.020 10.682 7.461 1.00 84.56 106 THR A N 1
ATOM 812 C CA . THR A 1 106 ? -5.987 11.029 6.034 1.00 84.56 106 THR A CA 1
ATOM 813 C C . THR A 1 106 ? -5.793 12.521 5.765 1.00 84.56 106 THR A C 1
ATOM 815 O O . THR A 1 106 ? -5.418 12.878 4.650 1.00 84.56 106 THR A O 1
ATOM 818 N N . GLY A 1 107 ? -6.077 13.396 6.737 1.00 85.00 107 GLY A N 1
ATOM 819 C CA . GLY A 1 107 ? -5.895 14.841 6.599 1.00 85.00 107 GLY A CA 1
ATOM 820 C C . GLY A 1 107 ? -4.424 15.259 6.596 1.00 85.00 107 GLY A C 1
ATOM 821 O O . GLY A 1 107 ? -4.089 16.293 6.017 1.00 85.00 107 GLY A O 1
ATOM 822 N N . THR A 1 108 ? -3.550 14.445 7.194 1.00 89.81 108 THR A N 1
ATOM 823 C CA . THR A 1 108 ? -2.102 14.693 7.262 1.00 89.81 108 THR A CA 1
ATOM 824 C C . THR A 1 108 ? -1.278 13.789 6.349 1.00 89.81 108 THR A C 1
ATOM 826 O O . THR A 1 108 ? -0.122 14.115 6.082 1.00 89.81 108 THR A O 1
ATOM 829 N N . GLU A 1 109 ? -1.848 12.705 5.810 1.00 94.81 109 GLU A N 1
ATOM 830 C CA . GLU A 1 109 ? -1.181 11.896 4.783 1.00 94.81 109 GLU A CA 1
ATOM 831 C C . GLU A 1 109 ? -0.865 12.761 3.551 1.00 94.81 109 GLU A C 1
ATOM 833 O O . GLU A 1 109 ? -1.801 13.268 2.931 1.00 94.81 109 GLU A O 1
ATOM 838 N N . PRO A 1 110 ? 0.410 12.925 3.148 1.00 92.81 110 PRO A N 1
ATOM 839 C CA . PRO A 1 110 ? 0.772 13.785 2.022 1.00 92.81 110 PRO A CA 1
ATOM 840 C C . PRO A 1 110 ? 0.405 13.191 0.656 1.00 92.81 110 PRO A C 1
ATOM 842 O O . PRO A 1 110 ? 0.073 13.942 -0.267 1.00 92.81 110 PRO A O 1
ATOM 845 N N . ASP A 1 111 ? 0.422 11.865 0.514 1.00 95.44 111 ASP A N 1
ATOM 846 C CA . ASP A 1 111 ? 0.286 11.197 -0.777 1.00 95.44 111 ASP A CA 1
ATOM 847 C C . ASP A 1 111 ? -1.183 10.973 -1.174 1.00 95.44 111 ASP A C 1
ATOM 849 O O . ASP A 1 111 ? -1.967 10.343 -0.462 1.00 95.44 111 ASP A O 1
ATOM 853 N N . ALA A 1 112 ? -1.566 11.487 -2.346 1.00 93.25 112 ALA A N 1
ATOM 854 C CA . ALA A 1 112 ? -2.936 11.374 -2.842 1.00 93.25 112 ALA A CA 1
ATOM 855 C C . ALA A 1 112 ? -3.356 9.925 -3.115 1.00 93.25 112 ALA A C 1
ATOM 857 O O . ALA A 1 112 ? -4.481 9.560 -2.779 1.00 93.25 112 ALA A O 1
ATOM 858 N N . ALA A 1 113 ? -2.456 9.093 -3.645 1.00 95.19 113 ALA A N 1
ATOM 859 C CA . ALA A 1 113 ? -2.759 7.696 -3.928 1.00 95.19 113 ALA A CA 1
ATOM 860 C C . ALA A 1 113 ? -3.006 6.919 -2.626 1.00 95.19 113 ALA A C 1
ATOM 862 O O . ALA A 1 113 ? -3.938 6.121 -2.552 1.00 95.19 113 ALA A O 1
ATOM 863 N N . VAL A 1 114 ? -2.237 7.193 -1.562 1.00 96.69 114 VAL A N 1
ATOM 864 C CA . VAL A 1 114 ? -2.471 6.577 -0.240 1.00 96.69 114 VAL A CA 1
ATOM 865 C C . VAL A 1 114 ? -3.863 6.937 0.291 1.00 96.69 114 VAL A C 1
ATOM 867 O O . VAL A 1 114 ? -4.597 6.049 0.736 1.00 96.69 114 VAL A O 1
ATOM 870 N N . ARG A 1 115 ? -4.264 8.213 0.193 1.00 95.38 115 ARG A N 1
ATOM 871 C CA . ARG A 1 115 ? -5.612 8.663 0.590 1.00 95.38 115 ARG A CA 1
ATOM 872 C C . ARG A 1 115 ? -6.711 7.990 -0.237 1.00 95.38 115 ARG A C 1
ATOM 874 O O . ARG A 1 115 ? -7.734 7.599 0.323 1.00 95.38 115 ARG A O 1
ATOM 881 N N . GLU A 1 116 ? -6.501 7.808 -1.538 1.00 94.62 116 GLU A N 1
ATOM 882 C CA . GLU A 1 116 ? -7.449 7.114 -2.418 1.00 94.62 116 GLU A CA 1
ATOM 883 C C . GLU A 1 116 ? -7.598 5.630 -2.068 1.00 94.62 116 GLU A C 1
ATOM 885 O O . GLU A 1 116 ? -8.722 5.142 -1.944 1.00 94.62 116 GLU A O 1
ATOM 890 N N . PHE A 1 117 ? -6.496 4.910 -1.836 1.00 95.94 117 PHE A N 1
ATOM 891 C CA . PHE A 1 117 ? -6.558 3.506 -1.419 1.00 95.94 117 PHE A CA 1
ATOM 892 C C . PHE A 1 117 ? -7.216 3.338 -0.048 1.00 95.94 117 PHE A C 1
ATOM 894 O O . PHE A 1 117 ? -7.970 2.383 0.158 1.00 95.94 117 PHE A O 1
ATOM 901 N N . TYR A 1 118 ? -6.987 4.279 0.872 1.00 95.31 118 TYR A N 1
ATOM 902 C CA . TYR A 1 118 ? -7.707 4.321 2.140 1.00 95.31 118 TYR A CA 1
ATOM 903 C C . TYR A 1 118 ? -9.213 4.530 1.923 1.00 95.31 118 TYR A C 1
ATOM 905 O O . TYR A 1 118 ? -10.024 3.764 2.442 1.00 95.31 118 TYR A O 1
ATOM 913 N N . ALA A 1 119 ? -9.611 5.515 1.112 1.00 93.38 119 ALA A N 1
ATOM 914 C CA . ALA A 1 119 ? -11.021 5.766 0.816 1.00 93.38 119 ALA A CA 1
ATOM 915 C C . ALA A 1 119 ? -11.692 4.541 0.168 1.00 93.38 119 ALA A C 1
ATOM 917 O O . ALA A 1 119 ? -12.777 4.133 0.585 1.00 93.38 119 ALA A O 1
ATOM 918 N N . LEU A 1 120 ? -11.009 3.895 -0.782 1.00 94.12 120 LEU A N 1
ATOM 919 C CA . LEU A 1 120 ? -11.456 2.658 -1.422 1.00 94.12 120 LEU A CA 1
ATOM 920 C C . LEU A 1 120 ? -11.672 1.531 -0.401 1.00 94.12 120 LEU A C 1
ATOM 922 O O . LEU A 1 120 ? -12.673 0.811 -0.465 1.00 94.12 120 LEU A O 1
ATOM 926 N N . ARG A 1 121 ? -10.747 1.393 0.558 1.00 92.50 121 ARG A N 1
ATOM 927 C CA . ARG A 1 121 ? -10.808 0.402 1.638 1.00 92.50 121 ARG A CA 1
ATOM 928 C C . ARG A 1 121 ? -11.993 0.617 2.579 1.00 92.50 1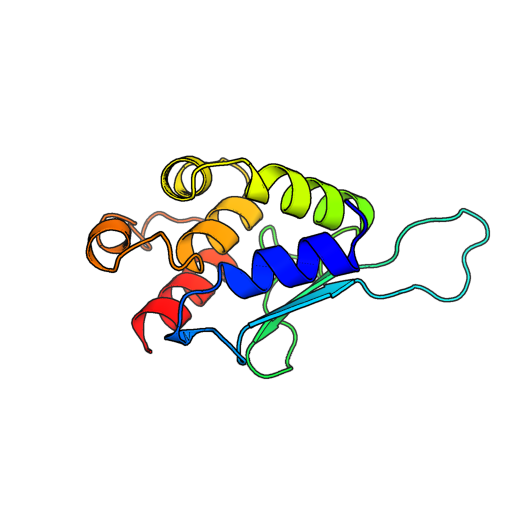21 ARG A C 1
ATOM 930 O O . ARG A 1 121 ? -12.508 -0.381 3.090 1.00 92.50 121 ARG A O 1
ATOM 937 N N . MET A 1 122 ? -12.371 1.870 2.828 1.00 90.38 122 MET A N 1
ATOM 938 C CA . MET A 1 122 ? -13.431 2.245 3.772 1.00 90.38 122 MET A CA 1
ATOM 939 C C . MET A 1 122 ? -14.823 2.306 3.134 1.00 90.38 122 MET A C 1
ATOM 941 O O . MET A 1 122 ? -15.818 2.144 3.833 1.00 90.38 122 MET A O 1
ATOM 945 N N . ALA A 1 123 ? -14.908 2.516 1.819 1.00 85.56 123 ALA A N 1
ATOM 946 C CA . ALA A 1 123 ? -16.171 2.568 1.079 1.00 85.56 123 ALA A CA 1
ATOM 947 C C . ALA A 1 123 ? -16.790 1.186 0.781 1.00 85.56 123 ALA A C 1
ATOM 949 O O . ALA A 1 123 ? -17.850 1.124 0.158 1.00 85.56 123 ALA A O 1
ATOM 950 N N . SER A 1 124 ? -16.120 0.095 1.172 1.00 60.84 124 SER A N 1
ATOM 951 C CA . SER A 1 124 ? -16.453 -1.288 0.802 1.00 60.84 124 SER A CA 1
ATOM 952 C C . SER A 1 124 ? -16.697 -2.181 2.016 1.00 60.84 124 SER A C 1
ATOM 954 O O . SER A 1 124 ? -15.897 -2.099 2.978 1.00 60.84 124 SER A O 1
#

Foldseek 3Di:
DDPVVLQVLLLVQFAPLQRPFKGKDFDQDDDDPPPFRDFIAMGGNNHGAAEWVGDDGHRNVVVSVVSVVLSVDDLLVLCVDPGLVSVLSSLRGNSQDPVNCVPPDLVPPPTPRSSVSNVSSVVD

pLDDT: mean 89.47, std 12.6, range [42.75, 98.0]